Protein AF-A0A7T8HLI9-F1 (afdb_monomer_lite)

Organism: Caligus rogercresseyi (NCBI:txid217165)

Secondary structure (DSSP, 8-s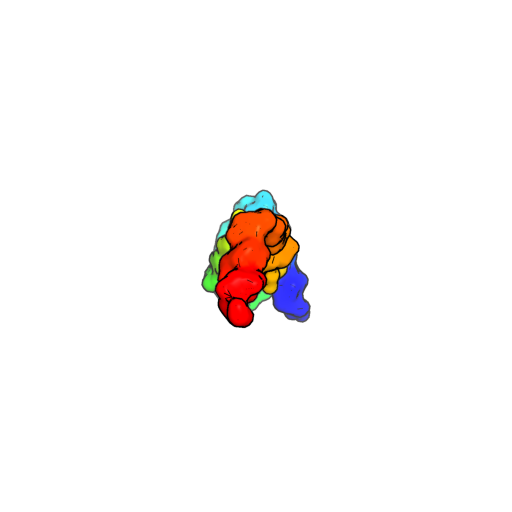tate):
--HHHHHHHHHHHHHTT--HHHHHHHHT--HHHHHHHHHHHHHHSSSS--TTSSSPPP---HHHHHHHHT--

Foldseek 3Di:
DDPLVLLVQLVVCVVVVDDLVVSCVVSVDDSVSSVVQVVCCVVPVDSDDDPPPPPPPPPCDVVNVVVVPPPD

Structure (mmCIF, N/CA/C/O backbone):
data_AF-A0A7T8HLI9-F1
#
_entry.id   AF-A0A7T8HLI9-F1
#
loop_
_atom_site.group_PDB
_atom_site.id
_atom_site.type_symbol
_atom_site.label_atom_id
_atom_site.label_alt_id
_atom_site.label_comp_id
_atom_site.label_asym_id
_atom_site.label_entity_id
_atom_site.label_seq_id
_atom_site.pdbx_PDB_ins_code
_atom_site.Cartn_x
_atom_site.Cartn_y
_atom_site.Cartn_z
_atom_site.occupancy
_atom_site.B_iso_or_equiv
_atom_site.auth_seq_id
_atom_site.auth_comp_id
_atom_site.auth_asym_id
_atom_site.auth_atom_id
_atom_site.pdbx_PDB_model_num
ATOM 1 N N . MET A 1 1 ? -15.087 3.626 -5.425 1.00 63.78 1 MET A N 1
ATOM 2 C CA . MET A 1 1 ? -13.625 3.848 -5.350 1.00 63.78 1 MET A CA 1
ATOM 3 C C . MET A 1 1 ? -12.914 2.733 -6.077 1.00 63.78 1 MET A C 1
ATOM 5 O O . MET A 1 1 ? -13.090 1.573 -5.705 1.00 63.78 1 MET A O 1
ATOM 9 N N . ASP A 1 2 ? -12.096 3.098 -7.054 1.00 85.94 2 ASP A N 1
ATOM 10 C CA . ASP A 1 2 ? -11.261 2.162 -7.795 1.00 85.94 2 ASP A CA 1
ATOM 11 C C . ASP A 1 2 ? -10.215 1.480 -6.915 1.00 85.94 2 ASP A C 1
ATOM 13 O O . ASP A 1 2 ? -9.800 1.968 -5.858 1.00 85.94 2 ASP A O 1
ATOM 17 N N . LEU A 1 3 ? -9.780 0.312 -7.373 1.00 83.62 3 LEU A N 1
ATOM 18 C CA . LEU A 1 3 ? -8.859 -0.561 -6.651 1.00 83.62 3 LEU A CA 1
ATOM 19 C C . LEU A 1 3 ? -7.471 0.083 -6.495 1.00 83.62 3 LEU A C 1
ATOM 21 O O . LEU A 1 3 ? -6.811 -0.105 -5.474 1.00 83.62 3 LEU A O 1
ATOM 25 N N . GLU A 1 4 ? -7.050 0.883 -7.475 1.00 83.25 4 GLU A N 1
ATOM 26 C CA . GLU A 1 4 ? -5.812 1.666 -7.414 1.00 83.25 4 GLU A CA 1
ATOM 27 C C . GLU A 1 4 ? -5.901 2.803 -6.395 1.00 83.25 4 GLU A C 1
ATOM 29 O O . GLU A 1 4 ? -4.988 2.966 -5.584 1.00 83.25 4 GLU A O 1
ATOM 34 N N . SER A 1 5 ? -7.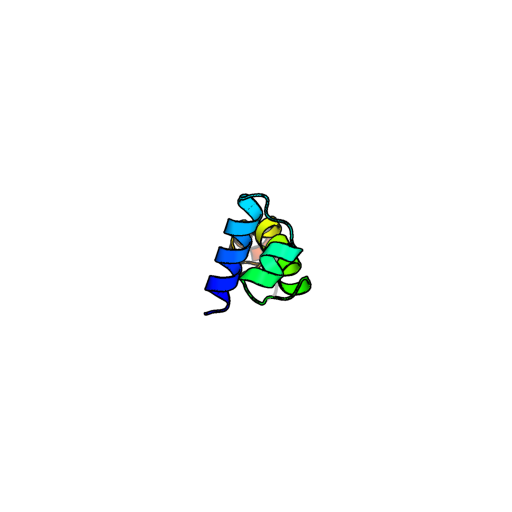034 3.505 -6.355 1.00 86.94 5 SER A N 1
ATOM 35 C CA . SER A 1 5 ? -7.321 4.553 -5.370 1.00 86.94 5 SER A CA 1
ATOM 36 C C . SER A 1 5 ? -7.305 4.009 -3.939 1.00 86.94 5 SER A C 1
ATOM 38 O O . SER A 1 5 ? -6.788 4.650 -3.026 1.00 86.94 5 SER A O 1
ATOM 40 N N . LYS A 1 6 ? -7.789 2.776 -3.731 1.00 87.69 6 LYS A N 1
ATOM 41 C CA . LYS A 1 6 ? -7.678 2.099 -2.430 1.00 87.69 6 LYS A CA 1
ATOM 42 C C . LYS A 1 6 ? -6.226 1.790 -2.057 1.00 87.69 6 LYS A C 1
ATOM 44 O O . LYS A 1 6 ? -5.856 1.956 -0.899 1.00 87.69 6 LYS A O 1
ATOM 49 N N . ARG A 1 7 ? -5.384 1.362 -3.006 1.00 87.44 7 ARG A N 1
ATOM 50 C CA . ARG A 1 7 ? -3.963 1.060 -2.735 1.00 87.44 7 ARG A CA 1
ATOM 51 C C . ARG A 1 7 ? -3.173 2.307 -2.353 1.00 87.44 7 ARG A C 1
ATOM 53 O O . ARG A 1 7 ? -2.411 2.266 -1.391 1.00 87.44 7 ARG A O 1
ATOM 60 N N . THR A 1 8 ? -3.366 3.411 -3.072 1.00 88.00 8 THR A N 1
ATOM 61 C CA . THR A 1 8 ? -2.699 4.683 -2.754 1.00 88.00 8 THR A CA 1
ATOM 62 C C . THR A 1 8 ? -3.160 5.234 -1.407 1.00 88.00 8 THR A C 1
ATOM 64 O O . THR A 1 8 ? -2.324 5.680 -0.624 1.00 88.00 8 THR A O 1
ATOM 67 N N . ALA A 1 9 ? -4.453 5.130 -1.087 1.00 90.12 9 ALA A N 1
ATOM 68 C CA . ALA A 1 9 ? -4.979 5.512 0.222 1.00 90.12 9 ALA A CA 1
ATOM 69 C C . ALA A 1 9 ? -4.398 4.661 1.366 1.00 90.12 9 ALA A C 1
ATOM 71 O O . ALA A 1 9 ? -3.991 5.215 2.385 1.00 90.12 9 ALA A O 1
ATOM 72 N N . VAL A 1 10 ? -4.284 3.337 1.188 1.00 89.38 10 VAL A N 1
ATOM 73 C CA . VAL A 1 10 ? -3.637 2.446 2.172 1.00 89.38 10 VAL A CA 1
ATOM 74 C C . VAL A 1 10 ? -2.191 2.867 2.434 1.00 89.38 10 VAL A C 1
ATOM 76 O O . VAL A 1 10 ? -1.779 2.896 3.589 1.00 89.38 10 VAL A O 1
ATOM 79 N N . LEU A 1 11 ? -1.424 3.203 1.392 1.00 88.25 11 LEU A N 1
ATOM 80 C CA . LEU A 1 11 ? -0.031 3.631 1.555 1.00 88.25 11 LEU A CA 1
ATOM 81 C C . LEU A 1 11 ? 0.077 4.966 2.294 1.00 88.25 11 LEU A C 1
ATOM 83 O O . LEU A 1 11 ? 0.876 5.065 3.216 1.00 88.25 11 LEU A O 1
ATOM 87 N N . LYS A 1 12 ? -0.767 5.950 1.955 1.00 89.75 12 LYS A N 1
ATOM 88 C CA . LYS A 1 12 ? -0.804 7.247 2.653 1.00 89.75 12 LYS A CA 1
ATOM 89 C C . LYS A 1 12 ? -1.145 7.099 4.137 1.00 89.75 12 LYS A C 1
ATOM 91 O O . LYS A 1 12 ? -0.502 7.718 4.975 1.00 89.75 12 LYS A O 1
ATOM 96 N N . LEU A 1 13 ? -2.145 6.276 4.462 1.00 89.31 13 LEU A N 1
ATOM 97 C CA . LEU A 1 13 ? -2.534 6.024 5.853 1.00 89.31 13 LEU A CA 1
ATOM 98 C C . LEU A 1 13 ? -1.488 5.201 6.611 1.00 89.31 13 LEU A C 1
ATOM 100 O O . LEU A 1 13 ? -1.332 5.344 7.818 1.00 89.31 13 LEU A O 1
ATOM 104 N N . TRP A 1 14 ? -0.774 4.319 5.915 1.00 84.94 14 TRP A N 1
ATOM 105 C CA . TRP A 1 14 ? 0.304 3.559 6.531 1.00 84.94 14 TRP A CA 1
ATOM 106 C C . TRP A 1 14 ? 1.507 4.450 6.874 1.00 84.94 14 TRP A C 1
ATOM 108 O O . TRP A 1 14 ? 2.090 4.276 7.943 1.00 84.94 14 TRP A O 1
ATOM 118 N N . ASP A 1 15 ? 1.836 5.416 6.014 1.00 83.75 15 ASP A N 1
ATOM 119 C CA . ASP A 1 15 ? 2.918 6.383 6.242 1.00 83.75 15 ASP A CA 1
ATOM 120 C C . ASP A 1 15 ? 2.611 7.323 7.421 1.00 83.75 15 ASP A C 1
ATOM 122 O O . ASP A 1 15 ? 3.492 7.671 8.199 1.00 83.75 15 ASP A O 1
ATOM 126 N N . SER A 1 16 ? 1.330 7.640 7.644 1.00 84.06 16 SER A N 1
ATOM 127 C CA . SER A 1 16 ? 0.866 8.413 8.806 1.00 84.06 16 SER A CA 1
ATOM 128 C C . SER A 1 16 ? 0.741 7.607 10.110 1.00 84.06 16 SER A C 1
ATOM 130 O O . SER A 1 16 ? 0.079 8.045 11.049 1.00 84.06 16 SER A O 1
ATOM 132 N N . VAL A 1 17 ? 1.389 6.438 10.198 1.00 80.50 17 VAL A N 1
ATOM 133 C CA . VAL A 1 17 ? 1.484 5.595 11.410 1.00 80.50 17 VAL A CA 1
ATOM 134 C C . VAL A 1 17 ? 0.112 5.116 11.930 1.00 80.50 17 VAL A C 1
ATOM 136 O O . VAL A 1 17 ? -0.065 4.805 13.107 1.00 80.50 17 VAL A O 1
ATOM 139 N N . GLN A 1 18 ? -0.890 4.993 11.052 1.00 81.75 18 GLN A N 1
ATOM 140 C CA . GLN A 1 18 ? -2.194 4.438 11.433 1.00 81.75 18 GLN A CA 1
ATOM 141 C C . GLN A 1 18 ? -2.107 2.925 11.685 1.00 81.75 18 GLN A C 1
ATOM 143 O O . GLN A 1 18 ? -1.443 2.171 10.965 1.00 81.75 18 GLN A O 1
ATOM 148 N N . SER A 1 19 ? -2.849 2.445 12.687 1.00 87.88 19 SER A N 1
ATOM 149 C CA . SER A 1 19 ? -2.966 1.007 12.947 1.00 87.88 19 SER A CA 1
ATOM 150 C C . SER A 1 19 ? -3.692 0.293 11.798 1.00 87.88 19 SER A C 1
ATOM 152 O O . SER A 1 19 ? -4.627 0.828 11.201 1.00 87.88 19 SER A O 1
ATOM 154 N N . HIS A 1 20 ? -3.336 -0.966 11.515 1.00 85.00 20 HIS A N 1
ATOM 155 C CA . HIS A 1 20 ? -4.014 -1.741 10.464 1.00 85.00 20 HIS A CA 1
ATOM 156 C C . HIS A 1 20 ? -5.536 -1.831 10.679 1.00 85.00 20 HIS A C 1
ATOM 158 O O . HIS A 1 20 ? -6.284 -1.824 9.706 1.00 85.00 20 HIS A O 1
ATOM 164 N N . LYS A 1 21 ? -5.997 -1.882 11.938 1.00 88.94 21 LYS A N 1
ATOM 165 C CA . LYS A 1 21 ? -7.427 -1.916 12.279 1.00 88.94 21 LYS A CA 1
ATOM 166 C C . LYS A 1 21 ? -8.136 -0.620 11.869 1.00 88.94 21 LYS A C 1
ATOM 168 O O . LYS A 1 21 ? -9.222 -0.684 11.303 1.00 88.94 21 LYS A O 1
ATOM 173 N N . ALA A 1 22 ? -7.503 0.534 12.088 1.00 88.94 22 ALA A N 1
ATOM 174 C CA . ALA A 1 22 ? -8.038 1.825 11.659 1.00 88.94 22 ALA A CA 1
ATOM 175 C C . ALA A 1 22 ? -8.142 1.914 10.127 1.00 88.94 22 ALA A C 1
ATOM 177 O O . ALA A 1 22 ? -9.192 2.275 9.601 1.00 88.94 22 ALA A O 1
ATOM 178 N N . ILE A 1 23 ? -7.100 1.480 9.408 1.00 88.75 23 ILE A N 1
ATOM 179 C CA . ILE A 1 23 ? -7.072 1.478 7.934 1.00 88.75 23 ILE A CA 1
ATOM 180 C C . ILE A 1 23 ? -8.176 0.580 7.355 1.00 88.75 23 ILE A C 1
ATOM 182 O O . ILE A 1 23 ? -8.845 0.962 6.395 1.00 88.75 23 ILE A O 1
ATOM 186 N N . MET A 1 24 ? -8.392 -0.600 7.947 1.00 91.69 24 MET A N 1
ATOM 187 C CA . MET A 1 24 ? -9.474 -1.50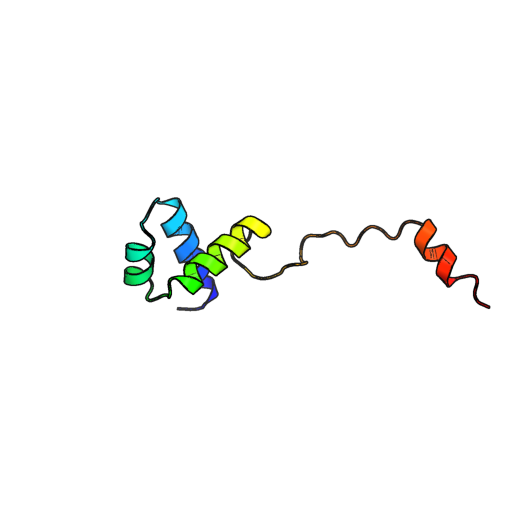5 7.545 1.00 91.69 24 MET A CA 1
ATOM 188 C C . MET A 1 24 ? -10.850 -0.854 7.703 1.00 91.69 24 MET A C 1
ATOM 190 O O . MET A 1 24 ? -11.649 -0.909 6.771 1.00 91.69 24 MET A O 1
ATOM 194 N N . ASN A 1 25 ? -11.107 -0.224 8.854 1.00 91.69 25 ASN A N 1
ATOM 195 C CA . ASN A 1 25 ? -12.396 0.399 9.152 1.00 91.69 25 ASN A CA 1
ATOM 196 C C . ASN A 1 25 ? -12.671 1.623 8.263 1.00 91.69 25 ASN A C 1
ATOM 198 O O . ASN A 1 25 ? -13.798 1.800 7.819 1.00 91.69 25 ASN A O 1
ATOM 202 N N . MET A 1 26 ? -11.653 2.438 7.962 1.00 89.31 26 MET A N 1
ATOM 203 C CA . MET A 1 26 ? -11.809 3.638 7.126 1.00 89.31 26 MET A CA 1
ATOM 204 C C . MET A 1 26 ? -12.033 3.314 5.646 1.00 89.31 26 MET A C 1
ATOM 206 O O . MET A 1 26 ? -12.841 3.959 4.986 1.00 89.31 26 MET A O 1
ATOM 210 N N . LEU A 1 27 ? -11.294 2.341 5.102 1.00 88.81 27 LEU A N 1
ATOM 211 C CA . LEU A 1 27 ? -11.305 2.041 3.664 1.00 88.81 27 LEU A CA 1
ATOM 212 C C . LEU A 1 27 ? -12.180 0.835 3.291 1.00 88.81 27 LEU A C 1
ATOM 214 O O . LEU A 1 27 ? -12.331 0.538 2.101 1.00 88.81 27 LEU A O 1
ATOM 218 N N . GLY A 1 28 ? -12.726 0.120 4.280 1.00 90.38 28 GLY A N 1
ATOM 219 C CA . GLY A 1 28 ? -13.524 -1.088 4.063 1.00 90.38 28 GLY A CA 1
ATOM 220 C C . GLY A 1 28 ? -12.743 -2.172 3.315 1.00 90.38 28 GLY A C 1
ATOM 221 O O . GLY A 1 28 ? -13.250 -2.777 2.372 1.00 90.38 28 GLY A O 1
ATOM 222 N N . VAL A 1 29 ? -11.468 -2.358 3.665 1.00 89.75 29 VAL A N 1
ATOM 223 C CA . VAL A 1 29 ? -10.558 -3.316 3.013 1.00 89.75 29 VAL A CA 1
ATOM 224 C C . VAL A 1 29 ? -10.107 -4.395 3.983 1.00 89.75 29 VAL A C 1
ATOM 226 O O . VAL A 1 29 ? -9.993 -4.170 5.185 1.00 89.75 29 VAL A O 1
ATOM 229 N N . SER A 1 30 ? -9.810 -5.581 3.454 1.00 91.75 30 SER A N 1
ATOM 230 C CA . SER A 1 30 ? -9.332 -6.696 4.265 1.00 91.75 30 SER A CA 1
ATOM 231 C C . SER A 1 30 ? -7.888 -6.492 4.737 1.00 91.75 30 SER A C 1
ATOM 233 O O . SER A 1 30 ? -7.063 -5.836 4.092 1.00 91.75 30 SER A O 1
ATOM 235 N N . ARG A 1 31 ? -7.533 -7.156 5.841 1.00 89.06 31 ARG A N 1
ATOM 236 C CA . ARG A 1 31 ? -6.147 -7.207 6.333 1.00 89.06 31 ARG A CA 1
ATOM 237 C C . ARG A 1 31 ? -5.181 -7.770 5.286 1.00 89.06 31 ARG A C 1
ATOM 239 O O . ARG A 1 31 ? -4.063 -7.278 5.152 1.00 89.06 31 ARG A O 1
ATOM 246 N N . THR A 1 32 ? -5.613 -8.783 4.533 1.00 91.25 32 THR A N 1
ATOM 247 C CA . THR A 1 32 ? -4.825 -9.395 3.452 1.00 91.25 32 THR A CA 1
ATOM 248 C C . THR A 1 32 ? -4.545 -8.404 2.325 1.00 91.25 32 THR A C 1
ATOM 250 O O . THR A 1 32 ? -3.427 -8.356 1.811 1.00 91.25 32 THR A O 1
ATOM 253 N N . PHE A 1 33 ? -5.513 -7.547 1.992 1.00 89.75 33 PHE A N 1
ATOM 254 C CA . PHE A 1 33 ? -5.343 -6.496 0.995 1.00 89.75 33 PHE A CA 1
ATOM 255 C C . PHE A 1 33 ? -4.271 -5.482 1.412 1.00 89.75 33 PHE A C 1
ATOM 257 O O . PHE A 1 33 ? -3.370 -5.184 0.623 1.00 89.75 33 PHE A O 1
ATOM 264 N N . ILE A 1 34 ? -4.305 -5.023 2.667 1.00 88.88 34 ILE A N 1
ATOM 265 C CA . ILE A 1 34 ? -3.300 -4.102 3.223 1.00 88.88 34 ILE A CA 1
ATOM 266 C C . ILE A 1 34 ? -1.901 -4.728 3.159 1.00 88.88 34 ILE A C 1
ATOM 268 O O . ILE A 1 34 ? -0.964 -4.112 2.651 1.00 88.88 34 ILE A O 1
ATOM 272 N N . TRP A 1 35 ? -1.768 -5.983 3.602 1.00 89.62 35 TRP A N 1
ATOM 273 C CA . TRP A 1 35 ? -0.498 -6.713 3.573 1.00 89.62 35 TRP A CA 1
ATOM 274 C C . TRP A 1 35 ? 0.055 -6.891 2.163 1.00 89.62 35 TRP A C 1
ATOM 276 O O . TRP A 1 35 ? 1.235 -6.630 1.928 1.00 89.62 35 TRP A O 1
ATOM 286 N N . SER A 1 36 ? -0.791 -7.301 1.216 1.00 88.81 36 SER A N 1
ATOM 287 C CA . SER A 1 36 ? -0.376 -7.476 -0.177 1.00 88.81 36 SER A CA 1
ATOM 288 C C . SER A 1 36 ? 0.077 -6.156 -0.809 1.00 88.81 36 SER A C 1
ATOM 290 O O . SER A 1 36 ? 1.106 -6.124 -1.478 1.00 88.81 36 SER A O 1
ATOM 292 N N . THR A 1 37 ? -0.621 -5.051 -0.524 1.00 87.94 37 THR A N 1
ATOM 293 C CA . THR A 1 37 ? -0.277 -3.712 -1.026 1.00 87.94 37 THR A CA 1
ATOM 294 C C . THR A 1 37 ? 1.064 -3.246 -0.467 1.00 87.94 37 THR A C 1
ATOM 296 O O . THR A 1 37 ? 1.933 -2.809 -1.218 1.00 87.94 37 THR A O 1
ATOM 299 N N . LYS A 1 38 ? 1.276 -3.418 0.841 1.00 86.69 38 LYS A N 1
ATOM 300 C CA . LYS A 1 38 ? 2.534 -3.083 1.517 1.00 86.69 38 LYS A CA 1
ATOM 301 C C . LYS A 1 38 ? 3.709 -3.912 1.002 1.00 86.69 38 LYS A C 1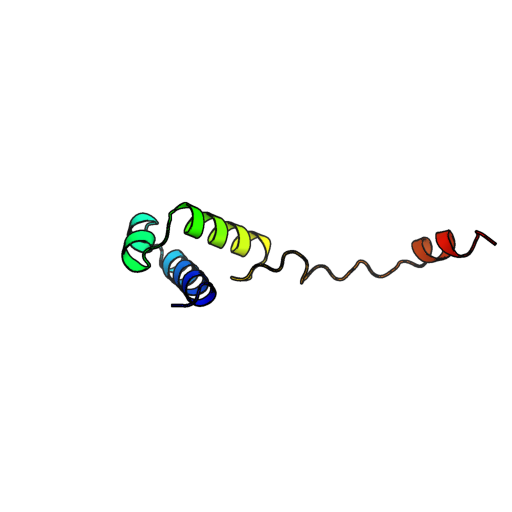
ATOM 303 O O . LYS A 1 38 ? 4.789 -3.372 0.777 1.00 86.69 38 LYS A O 1
ATOM 308 N N . ARG A 1 39 ? 3.502 -5.215 0.800 1.00 87.06 39 ARG A N 1
ATOM 309 C CA . ARG A 1 39 ? 4.519 -6.114 0.246 1.00 87.06 39 ARG A CA 1
ATOM 310 C C . ARG A 1 39 ? 4.918 -5.690 -1.168 1.00 87.06 39 ARG A C 1
ATOM 312 O O . ARG A 1 39 ? 6.101 -5.496 -1.420 1.00 87.06 39 ARG A O 1
ATOM 319 N N . VAL A 1 40 ? 3.940 -5.471 -2.048 1.00 82.75 40 VAL A N 1
ATOM 320 C CA . VAL A 1 40 ? 4.191 -5.025 -3.430 1.00 82.75 40 VAL A CA 1
ATOM 321 C C . VAL A 1 40 ? 4.912 -3.677 -3.454 1.00 82.75 40 VAL A C 1
ATOM 323 O O . VAL A 1 40 ? 5.862 -3.513 -4.217 1.00 82.75 40 VAL A O 1
ATOM 326 N N . PHE A 1 41 ? 4.518 -2.734 -2.596 1.00 83.88 41 PHE A N 1
ATOM 327 C CA . PHE A 1 41 ? 5.185 -1.438 -2.503 1.00 83.88 41 PHE A CA 1
ATOM 328 C C . PHE A 1 41 ? 6.646 -1.565 -2.055 1.00 83.88 41 PHE A C 1
ATOM 330 O O . PHE A 1 41 ? 7.515 -0.955 -2.667 1.00 83.88 41 PHE A O 1
ATOM 337 N N . LYS A 1 42 ? 6.948 -2.408 -1.059 1.00 81.88 42 LYS A N 1
ATOM 338 C CA . LYS A 1 42 ? 8.337 -2.671 -0.643 1.00 81.88 42 LYS A CA 1
ATOM 339 C C . LYS A 1 42 ? 9.179 -3.322 -1.742 1.00 81.88 42 LYS A C 1
ATOM 341 O O . LYS A 1 42 ? 10.348 -2.992 -1.879 1.00 81.88 42 LYS A O 1
ATOM 346 N N . GLU A 1 43 ? 8.599 -4.242 -2.510 1.00 80.62 43 GLU A N 1
ATOM 347 C CA . GLU A 1 43 ? 9.312 -4.966 -3.572 1.00 80.62 43 GLU A CA 1
ATOM 348 C C . GLU A 1 43 ? 9.549 -4.106 -4.828 1.00 80.62 43 GLU A C 1
ATOM 350 O O . GLU A 1 43 ? 10.523 -4.321 -5.546 1.00 80.62 43 GLU A O 1
ATOM 355 N N . THR A 1 44 ? 8.661 -3.150 -5.119 1.00 75.75 44 THR A N 1
ATOM 356 C CA . THR A 1 44 ? 8.661 -2.416 -6.402 1.00 75.75 44 THR A CA 1
ATOM 357 C C . THR A 1 44 ? 8.875 -0.908 -6.282 1.00 75.75 44 THR A C 1
ATOM 359 O O . THR A 1 44 ? 9.110 -0.252 -7.297 1.00 75.75 44 THR A O 1
ATOM 362 N N . GLY A 1 45 ? 8.740 -0.337 -5.083 1.00 74.75 45 GLY A N 1
ATOM 363 C CA . GLY A 1 45 ? 8.676 1.110 -4.854 1.00 74.75 45 GLY A CA 1
ATOM 364 C C . GLY A 1 45 ? 7.417 1.779 -5.422 1.00 74.75 45 GLY A C 1
ATOM 365 O O . GLY A 1 45 ? 7.310 3.002 -5.388 1.00 74.75 45 GLY A O 1
ATOM 366 N N . LYS A 1 46 ? 6.466 1.009 -5.976 1.00 72.50 46 LYS A N 1
ATOM 367 C CA . LYS A 1 46 ? 5.254 1.528 -6.620 1.00 72.50 46 LYS A CA 1
ATOM 368 C C . LYS A 1 46 ? 3.986 0.940 -5.990 1.00 72.50 46 LYS A C 1
ATOM 370 O O . LYS A 1 46 ? 3.985 -0.215 -5.568 1.00 72.50 46 LYS A O 1
ATOM 375 N N . PRO A 1 47 ? 2.869 1.694 -5.953 1.00 64.31 47 PRO A N 1
ATOM 376 C CA . PRO A 1 47 ? 1.587 1.193 -5.446 1.00 64.31 47 PRO A CA 1
ATOM 377 C C . PRO A 1 47 ? 0.967 0.099 -6.323 1.00 64.31 47 PRO A C 1
ATOM 379 O O . PRO A 1 47 ? -0.004 -0.546 -5.926 1.00 64.31 47 PRO A O 1
ATOM 382 N N . THR A 1 48 ? 1.464 -0.059 -7.551 1.00 62.53 48 THR A N 1
ATOM 383 C CA . THR A 1 48 ? 0.829 -0.849 -8.599 1.00 62.53 48 THR A CA 1
ATOM 384 C C . THR A 1 48 ? 1.661 -2.051 -9.018 1.00 62.53 48 THR A C 1
ATOM 386 O O . THR A 1 48 ? 2.890 -2.087 -9.005 1.00 62.53 48 THR A O 1
ATOM 389 N N . ARG A 1 49 ? 0.913 -3.086 -9.390 1.00 53.28 49 ARG A N 1
ATOM 390 C CA . ARG A 1 49 ? 1.373 -4.434 -9.680 1.00 53.28 49 ARG A CA 1
ATOM 391 C C . ARG A 1 49 ? 1.891 -4.498 -11.118 1.00 53.28 49 ARG A C 1
ATOM 393 O O . ARG A 1 49 ? 1.193 -4.980 -11.999 1.00 53.28 49 ARG A O 1
ATOM 400 N N . ARG A 1 50 ? 3.119 -4.053 -11.367 1.00 52.84 50 ARG A N 1
ATOM 401 C CA . ARG A 1 50 ? 3.898 -4.617 -12.481 1.00 52.84 50 ARG A CA 1
ATOM 402 C C . ARG A 1 50 ? 5.254 -5.110 -11.981 1.00 52.84 50 ARG A C 1
ATOM 404 O O . ARG A 1 50 ? 6.268 -4.438 -12.179 1.00 52.84 50 ARG A O 1
ATOM 411 N N . PRO A 1 51 ? 5.290 -6.295 -11.341 1.00 45.88 51 PRO A N 1
ATOM 412 C CA . PRO A 1 51 ? 6.540 -7.035 -11.224 1.00 45.88 51 PRO A CA 1
ATOM 413 C C . PRO A 1 51 ? 7.092 -7.250 -12.644 1.00 45.88 51 PRO A C 1
ATOM 415 O O . PRO A 1 51 ? 6.429 -7.851 -13.482 1.00 45.88 51 PRO A O 1
ATOM 418 N N . GLY A 1 52 ? 8.260 -6.669 -12.938 1.00 52.97 52 GLY A N 1
ATOM 419 C CA . GLY A 1 52 ? 8.903 -6.728 -14.260 1.00 52.97 52 GLY A CA 1
ATOM 420 C C . GLY A 1 52 ? 9.002 -5.405 -15.030 1.00 52.97 52 GLY A C 1
ATOM 421 O O . GLY A 1 52 ? 9.746 -5.345 -16.000 1.00 52.97 52 GLY A O 1
ATOM 422 N N . GLN A 1 53 ? 8.367 -4.311 -14.591 1.00 52.78 53 GLN A N 1
ATOM 423 C CA . GLN A 1 53 ? 8.432 -3.019 -15.307 1.00 52.78 53 GLN A CA 1
ATOM 424 C C . GLN A 1 53 ? 9.676 -2.159 -14.997 1.00 52.78 53 GLN A C 1
ATOM 426 O O . GLN A 1 53 ? 9.684 -0.963 -15.281 1.00 52.78 53 GLN A O 1
ATOM 431 N N . GLY A 1 54 ? 10.702 -2.744 -14.373 1.00 49.72 54 GLY A N 1
ATOM 432 C CA . GLY A 1 54 ? 11.899 -2.023 -13.922 1.00 49.72 54 GLY A CA 1
ATOM 433 C C . GLY A 1 54 ? 13.213 -2.800 -14.015 1.00 49.72 54 GLY A C 1
ATOM 434 O O . GLY A 1 54 ? 14.274 -2.191 -13.910 1.00 49.72 54 GLY A O 1
ATOM 435 N N . LYS A 1 55 ? 13.195 -4.116 -14.279 1.00 52.00 55 LYS A N 1
ATOM 436 C CA . LYS A 1 55 ? 14.424 -4.773 -14.733 1.00 52.00 55 LYS A CA 1
ATOM 437 C C . LYS A 1 55 ? 14.620 -4.348 -16.182 1.00 52.00 55 LYS A C 1
ATOM 439 O O . LYS A 1 55 ? 13.860 -4.782 -17.043 1.00 52.00 55 LYS A O 1
ATOM 444 N N . LYS A 1 56 ? 15.636 -3.518 -16.456 1.00 54.72 56 LYS A N 1
ATOM 445 C CA . LYS A 1 56 ? 16.221 -3.473 -17.802 1.00 54.72 56 LYS A CA 1
ATOM 446 C C . LYS A 1 56 ? 16.453 -4.934 -18.175 1.00 54.72 56 LYS A C 1
ATOM 448 O O . LYS A 1 56 ? 17.165 -5.621 -17.440 1.00 54.72 56 LYS A O 1
ATOM 453 N N . GLY A 1 57 ? 15.794 -5.430 -19.228 1.00 55.88 57 GLY A N 1
ATOM 454 C CA . GLY A 1 57 ? 16.157 -6.725 -19.796 1.00 55.88 57 GLY A CA 1
ATOM 455 C C . GLY A 1 57 ? 17.669 -6.695 -19.928 1.00 55.88 57 GLY A C 1
ATOM 456 O O . GLY A 1 57 ? 18.189 -5.727 -20.488 1.00 55.88 57 GLY A O 1
ATOM 457 N N . SER A 1 58 ? 18.365 -7.626 -19.270 1.00 56.88 58 SER A N 1
ATOM 458 C CA . SER A 1 58 ? 19.824 -7.644 -19.267 1.00 56.88 58 SER A CA 1
ATOM 459 C C . SER A 1 58 ? 20.265 -7.451 -20.707 1.00 56.88 58 SER A C 1
ATOM 461 O O . SER A 1 58 ? 19.848 -8.231 -21.569 1.00 56.88 58 SER A O 1
ATOM 463 N N . VAL A 1 59 ? 20.995 -6.362 -20.966 1.00 56.78 59 VAL A N 1
ATOM 464 C CA . VAL A 1 59 ? 21.533 -6.037 -22.287 1.00 56.78 59 VAL A CA 1
ATOM 465 C C . VAL A 1 59 ? 22.091 -7.334 -22.845 1.00 56.78 59 VAL A C 1
ATOM 467 O O . VAL A 1 59 ? 22.892 -7.975 -22.166 1.00 56.78 59 VAL A O 1
ATOM 470 N N . LYS A 1 60 ? 21.587 -7.764 -24.009 1.00 51.25 60 LYS A N 1
ATOM 471 C CA . LYS A 1 60 ? 22.051 -8.968 -24.700 1.00 51.25 60 LYS A CA 1
ATOM 472 C C . LYS A 1 60 ? 23.568 -8.861 -24.798 1.00 51.25 60 LYS A C 1
ATOM 474 O O . LYS A 1 60 ? 24.079 -8.123 -25.635 1.00 51.25 60 LYS A O 1
ATOM 479 N N . THR A 1 61 ? 24.293 -9.522 -23.903 1.00 58.47 61 THR A N 1
ATOM 480 C CA . THR A 1 61 ? 25.745 -9.536 -23.989 1.00 58.47 61 THR A CA 1
ATOM 481 C C . THR A 1 61 ? 26.091 -10.292 -25.275 1.00 58.47 61 THR A C 1
ATOM 483 O O . THR A 1 61 ? 25.412 -11.271 -25.598 1.00 58.47 61 THR A O 1
ATOM 486 N N . PRO A 1 62 ? 27.127 -9.890 -26.031 1.00 55.72 62 PRO A N 1
ATOM 487 C CA . PRO A 1 62 ? 27.517 -10.566 -27.278 1.00 55.72 62 PRO A CA 1
ATOM 488 C C . PRO A 1 62 ? 27.768 -12.076 -27.113 1.00 55.72 62 PRO A C 1
ATOM 490 O O . PRO A 1 62 ? 27.750 -12.840 -28.075 1.00 55.72 62 PRO A O 1
ATOM 493 N N . ARG A 1 63 ? 27.987 -12.523 -25.870 1.00 52.25 63 ARG A N 1
ATOM 494 C CA . ARG A 1 63 ? 28.146 -13.929 -25.493 1.00 52.25 63 ARG A CA 1
ATOM 495 C C . ARG A 1 63 ? 26.864 -14.753 -25.701 1.00 52.25 63 ARG A C 1
ATOM 497 O O . ARG A 1 63 ? 26.964 -15.931 -26.018 1.00 52.25 63 ARG A O 1
ATOM 504 N N . LEU A 1 64 ? 25.681 -14.140 -25.573 1.00 51.97 64 LEU A N 1
ATOM 505 C CA . LEU A 1 64 ? 24.371 -14.788 -25.749 1.00 51.97 64 LEU A CA 1
ATOM 506 C C . LEU A 1 64 ? 23.906 -14.852 -27.214 1.00 51.97 64 LEU A C 1
ATOM 508 O O . LEU A 1 64 ? 23.149 -15.751 -27.564 1.00 51.97 64 LEU A O 1
ATOM 512 N N . THR A 1 65 ? 24.355 -13.948 -28.092 1.00 52.41 65 THR A N 1
ATOM 513 C CA . THR A 1 65 ? 23.981 -13.974 -29.521 1.00 52.41 65 THR A CA 1
ATOM 514 C C . THR A 1 65 ? 24.766 -15.008 -30.329 1.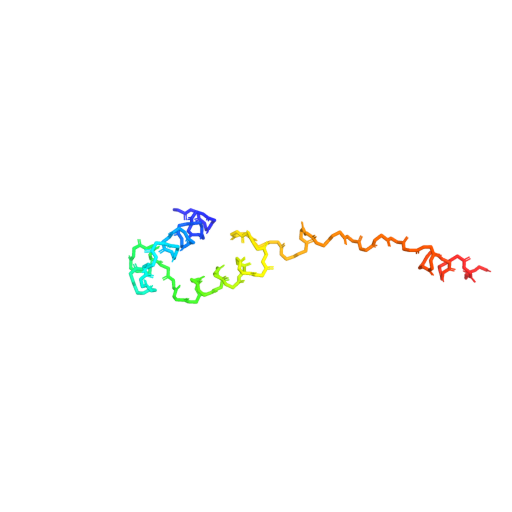00 52.41 65 THR A C 1
ATOM 516 O O . THR A 1 65 ? 24.215 -15.589 -31.262 1.00 52.41 65 THR A O 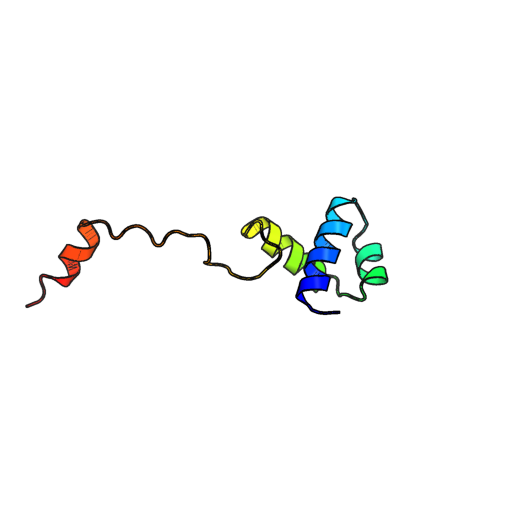1
ATOM 519 N N . LYS A 1 66 ? 26.018 -15.313 -29.954 1.00 52.12 66 LYS A N 1
ATOM 520 C CA . LYS A 1 66 ? 26.826 -16.331 -30.654 1.00 52.12 66 LYS A CA 1
ATOM 521 C C . LYS A 1 66 ? 26.302 -17.762 -30.493 1.00 52.12 66 LYS A C 1
ATOM 523 O O . LYS A 1 66 ? 26.515 -18.574 -31.384 1.00 52.12 66 LYS A O 1
ATOM 528 N N . ALA A 1 67 ? 25.579 -18.064 -29.412 1.00 53.81 67 ALA A N 1
ATOM 529 C CA . ALA A 1 67 ? 25.019 -19.400 -29.190 1.00 53.81 67 ALA A CA 1
ATOM 530 C C . ALA A 1 67 ? 23.893 -19.762 -30.182 1.00 53.81 67 ALA A C 1
ATOM 532 O O . ALA A 1 67 ? 23.640 -20.940 -30.410 1.00 53.81 67 ALA A O 1
ATOM 533 N N . VAL A 1 68 ? 23.234 -18.768 -30.793 1.00 54.94 68 VAL A N 1
ATOM 534 C CA . VAL A 1 68 ? 22.124 -18.990 -31.740 1.00 54.94 68 VAL A CA 1
ATOM 535 C C . VAL A 1 68 ? 22.602 -19.002 -33.199 1.00 54.94 68 VAL A C 1
ATOM 537 O O . VAL A 1 68 ? 21.972 -19.629 -34.042 1.00 54.94 68 VAL A O 1
ATOM 540 N N . ALA A 1 69 ? 23.733 -18.361 -33.510 1.00 54.53 69 ALA A N 1
ATOM 541 C CA . ALA A 1 69 ? 24.231 -18.247 -34.885 1.00 54.53 69 ALA A CA 1
ATOM 542 C C . ALA A 1 69 ? 25.038 -19.467 -35.383 1.00 54.53 69 ALA A C 1
ATOM 544 O O . ALA A 1 69 ? 25.306 -19.557 -36.574 1.00 54.53 69 ALA A O 1
ATOM 545 N N . GLY A 1 70 ? 25.425 -20.398 -34.503 1.00 53.44 70 GLY A N 1
ATOM 546 C CA . GLY A 1 70 ? 26.281 -21.547 -34.844 1.00 53.44 70 GLY A CA 1
ATOM 547 C C . GLY A 1 70 ? 25.552 -22.842 -35.220 1.00 53.44 70 GLY A C 1
ATOM 548 O O . GLY A 1 70 ? 26.187 -23.889 -35.261 1.00 53.44 70 GLY A O 1
ATOM 549 N N . LYS A 1 71 ? 24.229 -22.806 -35.430 1.00 54.97 71 LYS A N 1
ATOM 550 C CA . LYS A 1 71 ? 23.418 -23.984 -35.784 1.00 54.97 71 LYS A CA 1
ATOM 551 C C . LYS A 1 71 ? 22.836 -23.824 -37.194 1.00 54.97 71 LYS A C 1
ATOM 553 O O . LYS A 1 71 ? 21.628 -23.682 -37.365 1.00 54.97 71 LYS A O 1
ATOM 558 N N . ARG A 1 72 ? 23.719 -23.762 -38.186 1.00 48.78 72 ARG A N 1
ATOM 559 C CA . ARG A 1 72 ? 23.421 -23.995 -39.602 1.00 48.78 72 ARG A CA 1
ATOM 560 C C . ARG A 1 72 ? 24.517 -24.871 -40.170 1.00 48.78 72 ARG A C 1
ATOM 562 O O . ARG A 1 72 ? 25.684 -24.597 -39.818 1.00 48.78 72 ARG A O 1
#

Sequence (72 aa):
MDLESKRTAVLKLWDSVQSHKAIMNMLGVSRTFIWSTKRVFKETGKPTRRPGQGKKGSVKTPRLTKAVAGKR

Radius of gyration: 19.95 Å; chains: 1; bounding box: 42×32×52 Å

pLDDT: mean 74.41, std 16.08, range [45.88, 91.75]